Protein AF-A0A3A8RYK0-F1 (afdb_monomer_lite)

pLDDT: mean 77.98, std 14.04, range [33.09, 93.62]

Foldseek 3Di:
DPQAQDLVVLLVVLVVDPQPQVDPVSVVVSQVSCCRRQVKHWDQDLVSQQKDWDDDPDPFWIWIFHFDPQLSVPADHFDADPQGTWTWIWGDDPQATFTWIWGARNVSRHIDIDGRGDRTTDGPDDDD

Secondary structure (DSSP, 8-state):
-PPP-SHHHHHHHHHH----TTSHHHHHHHHHHHHHHH-PEE--SSGGGS-EEEE-SSSSEEEEEPPPHHHHHH---SEEETTEEEEEEEEEETTEEEEEEEEEETTTTEEEEEEEEEEE-EEEE---

Radius of gyration: 15.0 Å; chains: 1; bounding box: 39×29×40 Å

Sequence (128 aa):
MKHPRSIQELNEALRASRAELDSEAGFEELMNLVELTTETKVIRTQEALGFLTLDQPGPEVIRSGTVGERGLAAWEAPRRDARGLVFYANLERPDGADFVRMLVAPATRTISVEVIDDGWFEIAAYLG

Structure (mmCIF, N/CA/C/O backbone):
data_AF-A0A3A8RYK0-F1
#
_entry.id   AF-A0A3A8RYK0-F1
#
loop_
_atom_site.group_PDB
_atom_site.id
_atom_site.type_symbol
_atom_site.label_atom_id
_atom_site.label_alt_id
_atom_site.label_comp_id
_atom_site.label_asym_id
_atom_site.label_entity_id
_atom_site.label_seq_id
_atom_site.pdbx_PDB_ins_code
_atom_site.Cartn_x
_atom_site.Cartn_y
_atom_site.Cartn_z
_atom_site.occupancy
_atom_site.B_iso_or_equiv
_atom_site.auth_seq_id
_atom_site.auth_comp_id
_atom_site.auth_asym_id
_atom_site.auth_atom_id
_atom_site.pdbx_PDB_model_num
ATOM 1 N N . MET A 1 1 ? -6.052 6.334 20.434 1.00 36.12 1 MET A N 1
ATOM 2 C CA . MET A 1 1 ? -6.969 6.016 19.316 1.00 36.12 1 MET A CA 1
ATOM 3 C C . MET A 1 1 ? -6.648 4.598 18.876 1.00 36.12 1 MET A C 1
ATOM 5 O O . MET A 1 1 ? -5.469 4.305 18.747 1.00 36.12 1 MET A O 1
ATOM 9 N N . LYS A 1 2 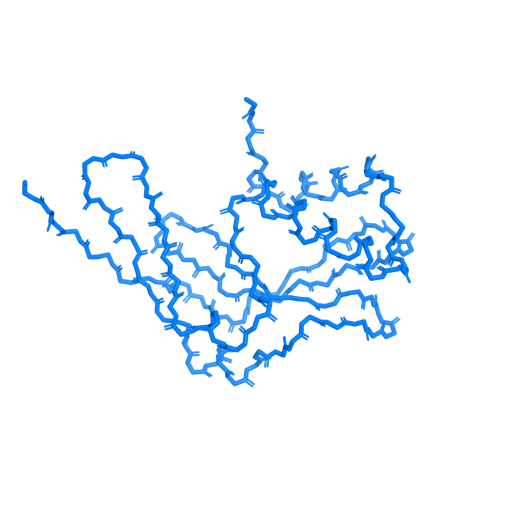? -7.628 3.693 18.759 1.00 33.09 2 LYS A N 1
ATOM 10 C CA . LYS A 1 2 ? -7.365 2.345 18.224 1.00 33.09 2 LYS A CA 1
ATOM 11 C C . LYS A 1 2 ? -7.056 2.502 16.738 1.00 33.09 2 LYS A C 1
ATOM 13 O O . LYS A 1 2 ? -7.875 3.082 16.035 1.00 33.09 2 LYS A O 1
ATOM 18 N N . HIS A 1 3 ? -5.864 2.088 16.329 1.00 38.91 3 HIS A N 1
ATOM 19 C CA . HIS A 1 3 ? -5.452 2.142 14.936 1.00 38.91 3 HIS A CA 1
ATOM 20 C C . HIS A 1 3 ? -6.122 0.959 14.217 1.00 38.91 3 HIS A C 1
ATOM 22 O O . HIS A 1 3 ? -6.133 -0.152 14.765 1.00 38.91 3 HIS A O 1
ATOM 28 N N . PRO A 1 4 ? -6.812 1.205 13.104 1.00 44.78 4 PRO A N 1
ATOM 29 C CA . PRO A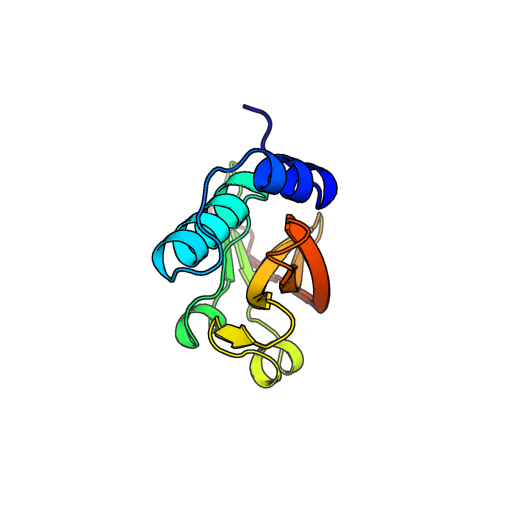 1 4 ? -7.577 0.182 12.401 1.00 44.78 4 PRO A CA 1
ATOM 30 C C . PRO A 1 4 ? -6.718 -0.950 11.808 1.00 44.78 4 PRO A C 1
ATOM 32 O O . PRO A 1 4 ? -5.898 -0.765 10.920 1.00 44.78 4 PRO A O 1
ATOM 35 N N . ARG A 1 5 ? -6.949 -2.177 12.283 1.00 62.09 5 ARG A N 1
ATOM 36 C CA . ARG A 1 5 ? -6.166 -3.383 11.948 1.00 62.09 5 ARG A CA 1
ATOM 37 C C . ARG A 1 5 ? -6.738 -4.184 10.778 1.00 62.09 5 ARG A C 1
ATOM 39 O O . ARG A 1 5 ? -6.309 -5.312 10.544 1.00 62.09 5 ARG A O 1
ATOM 46 N N . SER A 1 6 ? -7.757 -3.673 10.085 1.00 72.19 6 SER A N 1
ATOM 47 C CA . SER A 1 6 ? -8.475 -4.423 9.051 1.00 72.19 6 SER A CA 1
ATOM 48 C C . SER A 1 6 ? -8.830 -3.590 7.815 1.00 72.19 6 SER A C 1
ATOM 50 O O . SER A 1 6 ? -9.112 -2.395 7.886 1.00 72.19 6 SER A O 1
ATOM 52 N N . ILE A 1 7 ? -8.908 -4.258 6.658 1.00 75.94 7 ILE A N 1
ATOM 53 C CA . ILE A 1 7 ? -9.361 -3.662 5.387 1.00 75.94 7 ILE A CA 1
ATOM 54 C C . ILE A 1 7 ? -10.776 -3.081 5.490 1.00 75.94 7 ILE A C 1
ATOM 56 O O . ILE A 1 7 ? -11.113 -2.123 4.793 1.00 75.94 7 ILE A O 1
ATOM 60 N N . GLN A 1 8 ? -11.616 -3.633 6.368 1.00 77.81 8 GLN A N 1
ATOM 61 C CA . GLN A 1 8 ? -12.948 -3.095 6.609 1.00 77.81 8 GLN A CA 1
ATOM 62 C C . GLN A 1 8 ? -12.886 -1.691 7.218 1.00 77.81 8 GLN A C 1
ATOM 64 O O . GLN A 1 8 ? -13.552 -0.788 6.715 1.00 77.81 8 GLN A O 1
ATOM 69 N N . GLU A 1 9 ? -12.064 -1.488 8.242 1.00 77.06 9 GLU A N 1
ATOM 70 C CA . GLU A 1 9 ? -11.922 -0.179 8.874 1.00 77.06 9 GLU A CA 1
ATOM 71 C C . GLU A 1 9 ? -11.268 0.841 7.928 1.00 77.06 9 GLU A C 1
ATOM 73 O O . GLU A 1 9 ? -11.671 2.001 7.901 1.00 77.06 9 GLU A O 1
ATOM 78 N N . LEU A 1 10 ? -10.324 0.413 7.082 1.00 80.25 10 LEU A N 1
ATOM 79 C CA . LEU A 1 10 ? -9.750 1.267 6.037 1.00 80.25 10 LEU A CA 1
ATOM 80 C C . LEU A 1 10 ? -10.798 1.685 4.991 1.00 80.25 10 LEU A C 1
ATOM 82 O O . LEU A 1 10 ? -10.848 2.847 4.588 1.00 80.25 10 LEU A O 1
ATOM 86 N N . ASN A 1 11 ? -11.690 0.775 4.593 1.00 84.56 11 ASN A N 1
ATOM 87 C CA . ASN A 1 11 ? -12.828 1.112 3.735 1.00 84.56 11 ASN A CA 1
ATOM 88 C C . ASN A 1 11 ? -13.791 2.101 4.413 1.00 84.56 11 ASN A C 1
ATOM 90 O O . ASN A 1 11 ? -14.320 2.997 3.757 1.00 84.56 11 ASN A O 1
ATOM 94 N N . GLU A 1 12 ? -14.040 1.958 5.715 1.00 84.69 12 GLU A N 1
ATOM 95 C CA . GLU A 1 12 ? -14.866 2.897 6.484 1.00 84.69 12 GLU A CA 1
ATOM 96 C C . GLU A 1 12 ? -14.211 4.283 6.576 1.00 84.69 12 GLU A C 1
ATOM 98 O O . GLU A 1 12 ? -14.869 5.288 6.293 1.00 84.69 12 GLU A O 1
ATOM 103 N N . ALA A 1 13 ? -12.907 4.344 6.862 1.00 83.88 13 ALA A N 1
ATOM 104 C CA . ALA A 1 13 ? -12.131 5.581 6.879 1.00 83.88 13 ALA A CA 1
ATOM 105 C C . ALA A 1 13 ? -12.143 6.279 5.509 1.00 83.88 13 ALA A C 1
ATOM 107 O O . ALA A 1 13 ? -12.354 7.489 5.419 1.00 83.88 13 ALA A O 1
ATOM 108 N N . LEU A 1 14 ? -12.011 5.513 4.424 1.00 83.88 14 LEU A N 1
ATOM 109 C CA . LEU A 1 14 ? -12.054 6.038 3.062 1.00 83.88 14 LEU A CA 1
ATOM 110 C C . LEU A 1 14 ? -13.430 6.602 2.679 1.00 83.88 14 LEU A C 1
ATOM 112 O O . LEU A 1 14 ? -13.524 7.631 2.003 1.00 83.88 14 LEU A O 1
ATOM 116 N N . ARG A 1 15 ? -14.514 5.952 3.115 1.00 85.19 15 ARG A N 1
ATOM 117 C CA . ARG A 1 15 ? -15.880 6.462 2.919 1.00 85.19 15 ARG A CA 1
ATOM 118 C C . ARG A 1 15 ? -16.137 7.743 3.710 1.00 85.19 15 ARG A C 1
ATOM 120 O O . ARG A 1 15 ? -16.883 8.591 3.232 1.00 85.19 15 ARG A O 1
ATOM 127 N N . ALA A 1 16 ? -15.525 7.885 4.885 1.00 85.25 16 ALA A N 1
ATOM 128 C CA . ALA A 1 16 ? -15.625 9.089 5.708 1.00 85.25 16 ALA A CA 1
ATOM 129 C C . ALA A 1 16 ? -14.714 10.237 5.227 1.00 85.25 16 ALA A C 1
ATOM 131 O O . ALA A 1 16 ? -15.000 11.404 5.506 1.00 85.25 16 ALA A O 1
ATOM 132 N N . SER A 1 17 ? -13.630 9.922 4.511 1.00 82.38 17 SER A N 1
ATOM 133 C CA . SER A 1 17 ? -12.684 10.909 3.984 1.00 82.38 17 SER A CA 1
ATOM 134 C C . SER A 1 17 ? -13.341 11.863 2.980 1.00 82.38 17 SER A C 1
ATOM 136 O O . SER A 1 17 ? -14.204 11.476 2.193 1.00 82.38 17 SER A O 1
ATOM 138 N N . ARG A 1 18 ? -12.897 13.123 2.957 1.00 83.00 18 ARG A N 1
ATOM 139 C CA . ARG A 1 18 ? -13.305 14.119 1.950 1.00 83.00 18 ARG A CA 1
ATOM 140 C C . ARG A 1 18 ? -12.300 14.267 0.806 1.00 83.00 18 ARG A C 1
ATOM 142 O O . ARG A 1 18 ? -12.506 15.132 -0.037 1.00 83.00 18 ARG A O 1
ATOM 149 N N . ALA A 1 19 ? -11.270 13.420 0.761 1.00 81.81 19 ALA A N 1
ATOM 150 C CA . ALA A 1 19 ? -10.244 13.456 -0.273 1.00 81.81 19 ALA A CA 1
ATOM 151 C C . ALA A 1 19 ? -10.854 13.378 -1.682 1.00 81.81 19 ALA A C 1
ATOM 153 O O . ALA A 1 19 ? -11.771 12.585 -1.951 1.00 81.81 19 ALA A O 1
ATOM 154 N N . GLU A 1 20 ? -10.314 14.204 -2.574 1.00 84.75 20 GLU A N 1
ATOM 155 C CA . GLU A 1 20 ? -10.628 14.246 -4.000 1.00 84.75 20 GLU A CA 1
ATOM 156 C C . GLU A 1 20 ? -9.770 13.198 -4.728 1.00 84.75 20 GLU A C 1
ATOM 158 O O . GLU A 1 20 ? -8.667 13.476 -5.199 1.00 84.75 20 GLU A O 1
ATOM 163 N N . LEU A 1 21 ? -10.257 11.950 -4.747 1.00 82.12 21 LEU A N 1
ATOM 164 C CA . LEU A 1 21 ? -9.549 10.756 -5.248 1.00 82.12 21 LEU A CA 1
ATOM 165 C C . LEU A 1 21 ? -9.379 10.708 -6.781 1.00 82.12 21 LEU A C 1
ATOM 167 O O . LEU A 1 21 ? -9.128 9.651 -7.355 1.00 82.12 21 LEU A O 1
ATOM 171 N N . ASP A 1 22 ? -9.583 11.809 -7.483 1.00 80.31 22 ASP A N 1
ATOM 172 C CA . ASP A 1 22 ? -9.256 11.996 -8.895 1.00 80.31 22 ASP A CA 1
ATOM 173 C C . ASP A 1 22 ? -8.134 13.023 -9.108 1.00 80.31 22 ASP A C 1
ATOM 175 O O . ASP A 1 22 ? -7.746 13.258 -10.256 1.00 80.31 22 ASP A O 1
ATOM 179 N N . SER A 1 23 ? -7.566 13.542 -8.015 1.00 83.69 23 SER A N 1
ATOM 180 C CA . SER A 1 23 ? -6.414 14.442 -7.979 1.00 83.69 23 SER A CA 1
ATOM 181 C C . SER A 1 23 ? -5.170 13.765 -7.389 1.00 83.69 23 SER A C 1
ATOM 183 O O . SER A 1 23 ? -5.260 12.827 -6.597 1.00 83.69 23 SER A O 1
ATOM 185 N N . GLU A 1 24 ? -3.988 14.278 -7.733 1.00 84.56 24 GLU A N 1
ATOM 186 C CA . GLU A 1 24 ? -2.716 13.812 -7.164 1.00 84.56 24 GLU A CA 1
ATOM 187 C C . GLU A 1 24 ? -2.628 14.076 -5.652 1.00 84.56 24 GLU A C 1
ATOM 189 O O . GLU A 1 24 ? -2.225 13.202 -4.888 1.00 84.56 24 GLU A O 1
ATOM 194 N N . ALA A 1 25 ? -3.113 15.235 -5.196 1.00 87.12 25 ALA A N 1
ATOM 195 C CA . ALA A 1 25 ? -3.169 15.570 -3.774 1.00 87.12 25 ALA A CA 1
ATOM 196 C C . ALA A 1 25 ? -4.063 14.601 -2.982 1.00 87.12 25 ALA A C 1
ATOM 198 O O . ALA A 1 25 ? -3.685 14.155 -1.900 1.00 87.12 25 ALA A O 1
ATOM 199 N N . GLY A 1 26 ? -5.221 14.228 -3.535 1.00 86.69 26 GLY A N 1
ATOM 200 C CA . GLY A 1 26 ? -6.109 13.250 -2.907 1.00 86.69 26 GLY A CA 1
ATOM 201 C C . GLY A 1 26 ? -5.529 11.835 -2.882 1.00 86.69 26 GLY A C 1
ATOM 202 O O . GLY A 1 26 ? -5.854 11.062 -1.982 1.00 86.69 26 GLY A O 1
ATOM 203 N N . PHE A 1 27 ? -4.644 11.489 -3.821 1.00 87.19 27 PHE A N 1
ATOM 204 C CA . PHE A 1 27 ? -3.917 10.218 -3.792 1.00 87.19 27 PHE A CA 1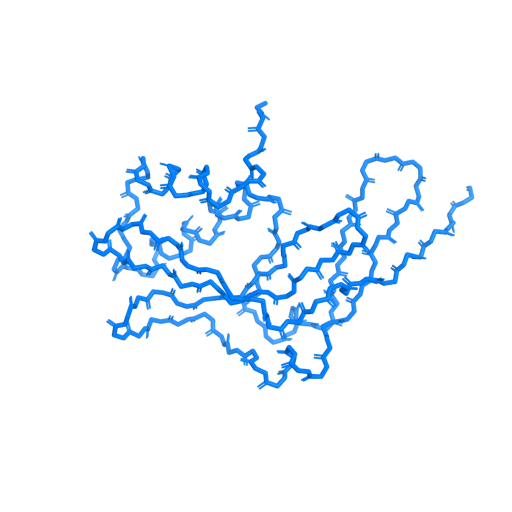
ATOM 205 C C . PHE A 1 27 ? -2.843 10.176 -2.713 1.00 87.19 27 PHE A C 1
ATOM 207 O O . PHE A 1 27 ? -2.749 9.174 -2.007 1.00 87.19 27 PHE A O 1
ATOM 214 N N . GLU A 1 28 ? -2.084 11.253 -2.531 1.00 89.75 28 GLU A N 1
ATOM 215 C CA . GLU A 1 28 ? -1.154 11.345 -1.403 1.00 89.75 28 GLU A CA 1
ATOM 216 C C . GLU A 1 28 ? -1.897 11.323 -0.064 1.00 89.75 28 GLU A C 1
ATOM 218 O O . GLU A 1 28 ? -1.506 10.596 0.848 1.00 89.75 28 GLU A O 1
ATOM 223 N N . GLU A 1 29 ? -3.023 12.034 0.052 1.00 89.62 29 GLU A N 1
ATOM 224 C CA . GLU A 1 29 ? -3.869 11.987 1.251 1.00 89.62 29 GLU A CA 1
ATOM 225 C C . GLU A 1 29 ? -4.377 10.566 1.535 1.00 89.62 29 GLU A C 1
ATOM 227 O O . GLU A 1 29 ? -4.362 10.117 2.681 1.00 89.62 29 GLU A O 1
ATOM 232 N N . LEU A 1 30 ? -4.773 9.827 0.497 1.00 88.81 30 LEU A N 1
ATOM 233 C CA . LEU A 1 30 ? -5.192 8.433 0.607 1.00 88.81 30 LEU A CA 1
ATOM 234 C C . LEU A 1 30 ? -4.054 7.512 1.056 1.00 88.81 30 LEU A C 1
ATOM 236 O O . LEU A 1 30 ? -4.258 6.690 1.947 1.00 88.81 30 LEU A O 1
ATOM 240 N N . MET A 1 31 ? -2.874 7.620 0.445 1.00 90.31 31 MET A N 1
ATOM 241 C CA . MET A 1 31 ? -1.722 6.805 0.835 1.00 90.31 31 MET A CA 1
ATOM 242 C C . MET A 1 31 ? -1.331 7.091 2.288 1.00 90.31 31 MET A C 1
ATOM 244 O O . MET A 1 31 ? -1.135 6.154 3.055 1.00 90.31 31 MET A O 1
ATOM 248 N N . ASN A 1 32 ? -1.343 8.357 2.709 1.00 90.06 32 ASN A N 1
ATOM 249 C CA . ASN A 1 32 ? -1.122 8.735 4.107 1.00 90.06 32 ASN A CA 1
ATOM 250 C C . ASN A 1 32 ? -2.214 8.183 5.034 1.00 90.06 32 ASN A C 1
ATOM 252 O O . ASN A 1 32 ? -1.917 7.717 6.132 1.00 90.06 32 ASN A O 1
ATOM 256 N N . LEU A 1 33 ? -3.481 8.204 4.601 1.00 87.81 33 LEU A N 1
ATOM 257 C CA . LEU A 1 33 ? -4.579 7.607 5.356 1.00 87.81 33 LEU A CA 1
ATOM 258 C C . LEU A 1 33 ? -4.339 6.114 5.568 1.00 87.81 33 LEU A C 1
ATOM 260 O O . LEU A 1 33 ? -4.559 5.639 6.675 1.00 87.81 33 LEU A O 1
ATOM 264 N N . VAL A 1 34 ? -3.875 5.391 4.547 1.00 85.06 34 VAL A N 1
ATOM 265 C CA . VAL A 1 34 ? -3.525 3.968 4.655 1.00 85.06 34 VAL A CA 1
ATOM 266 C C . VAL A 1 34 ? -2.413 3.783 5.680 1.00 85.06 34 VAL A C 1
ATOM 268 O O . VAL A 1 34 ? -2.607 3.030 6.626 1.00 85.06 34 VAL A O 1
ATOM 271 N N . GLU A 1 35 ? -1.309 4.528 5.574 1.00 86.25 35 GLU A N 1
ATOM 272 C CA . GLU A 1 35 ? -0.196 4.423 6.528 1.00 86.25 35 GLU A CA 1
ATOM 273 C C . GLU A 1 35 ? -0.639 4.657 7.979 1.00 86.25 35 GLU A C 1
ATOM 275 O O . GLU A 1 35 ? -0.298 3.878 8.865 1.00 86.25 35 GLU A O 1
ATOM 280 N N . LEU A 1 36 ? -1.462 5.680 8.221 1.00 83.12 36 LEU A N 1
ATOM 281 C CA . LEU A 1 36 ? -1.983 6.006 9.554 1.00 83.12 36 LEU A CA 1
ATOM 282 C C . LEU A 1 36 ? -3.007 4.990 10.069 1.00 83.12 36 LEU A C 1
ATOM 284 O O . LEU A 1 36 ? -3.103 4.748 11.270 1.00 83.12 36 LEU A O 1
ATOM 288 N N . THR A 1 37 ? -3.820 4.451 9.165 1.00 78.56 37 THR A N 1
ATOM 289 C CA . THR A 1 37 ? -4.915 3.535 9.486 1.00 78.56 37 THR A CA 1
ATOM 290 C C . THR A 1 37 ? -4.334 2.182 9.861 1.00 78.56 37 THR A C 1
ATOM 292 O O . THR A 1 37 ? -4.602 1.684 10.948 1.00 78.56 37 THR A O 1
ATOM 295 N N . THR A 1 38 ? -3.502 1.617 8.992 1.00 73.25 38 THR A N 1
ATOM 296 C CA . THR A 1 38 ? -3.037 0.235 9.113 1.00 73.25 38 THR A CA 1
ATOM 297 C C . THR A 1 38 ? -1.643 0.104 9.720 1.00 73.25 38 THR A C 1
ATOM 299 O O . THR A 1 38 ? -1.147 -1.014 9.808 1.00 73.25 38 THR A O 1
ATOM 302 N N . GLU A 1 39 ? -1.005 1.214 10.116 1.00 75.31 39 GLU A N 1
ATOM 303 C CA . GLU A 1 39 ? 0.400 1.260 10.575 1.00 75.31 39 GLU A CA 1
ATOM 304 C C . GLU A 1 39 ? 1.381 0.668 9.543 1.00 75.31 39 GLU A C 1
ATOM 306 O O . GLU A 1 39 ? 2.497 0.253 9.845 1.00 75.31 39 GLU A O 1
ATOM 311 N N . THR A 1 40 ? 0.961 0.637 8.278 1.00 78.19 40 THR A N 1
ATOM 312 C CA . THR A 1 40 ? 1.732 0.074 7.170 1.00 78.19 40 THR A CA 1
ATOM 313 C C . THR A 1 40 ? 2.579 1.143 6.514 1.00 78.19 40 THR A C 1
ATOM 315 O O . THR A 1 40 ? 2.197 2.307 6.494 1.00 78.19 40 THR A O 1
ATOM 318 N N . LYS A 1 41 ? 3.664 0.751 5.851 1.00 83.62 41 LYS A N 1
ATOM 319 C CA . LYS A 1 41 ? 4.444 1.669 5.013 1.00 83.62 41 LYS A CA 1
ATOM 320 C C . LYS A 1 41 ? 4.049 1.527 3.545 1.00 83.62 41 LYS A C 1
ATOM 322 O O . LYS A 1 41 ? 4.082 0.414 3.016 1.00 83.62 41 LYS A O 1
ATOM 327 N N . VAL A 1 42 ? 3.699 2.635 2.891 1.00 89.19 42 VAL A N 1
ATOM 328 C CA . VAL A 1 42 ? 3.422 2.681 1.448 1.00 89.19 42 VAL A CA 1
ATOM 329 C C . VAL A 1 42 ? 4.730 2.866 0.679 1.00 89.19 42 VAL A C 1
ATOM 331 O O . VAL A 1 42 ? 5.556 3.728 0.992 1.00 89.19 42 VAL A O 1
ATOM 334 N N . ILE A 1 43 ? 4.918 2.061 -0.366 1.00 88.50 43 ILE A N 1
ATOM 335 C CA . ILE A 1 43 ? 6.146 2.014 -1.161 1.00 88.50 43 ILE A CA 1
ATOM 336 C C . ILE A 1 43 ? 6.009 2.924 -2.381 1.00 88.50 43 ILE A C 1
ATOM 338 O O . ILE A 1 43 ? 5.528 2.520 -3.441 1.00 88.50 43 ILE A O 1
ATOM 342 N N . ARG A 1 44 ? 6.434 4.180 -2.205 1.00 88.94 44 ARG A N 1
ATOM 343 C CA . ARG A 1 44 ? 6.334 5.239 -3.226 1.00 88.94 44 ARG A CA 1
ATOM 344 C C . ARG A 1 44 ? 7.452 5.192 -4.272 1.00 88.94 44 ARG A C 1
ATOM 346 O O . ARG A 1 44 ? 7.250 5.646 -5.392 1.00 88.94 44 ARG A O 1
ATOM 353 N N . THR A 1 45 ? 8.618 4.644 -3.929 1.00 87.31 45 THR A N 1
ATOM 354 C CA . THR A 1 45 ? 9.807 4.627 -4.797 1.00 87.31 45 THR A CA 1
ATOM 355 C C . THR A 1 45 ? 10.442 3.243 -4.860 1.00 87.31 45 THR A C 1
ATOM 357 O O . THR A 1 45 ? 10.273 2.430 -3.953 1.00 87.31 45 THR A O 1
ATOM 360 N N . GLN A 1 46 ? 11.224 2.994 -5.915 1.00 82.62 46 GLN A N 1
ATOM 361 C CA . GLN A 1 46 ? 11.966 1.743 -6.066 1.00 82.62 46 GLN A CA 1
ATOM 362 C C . GLN A 1 46 ? 13.016 1.579 -4.957 1.00 82.62 46 GLN A C 1
ATOM 364 O O . GLN A 1 46 ? 13.237 0.480 -4.466 1.00 82.62 46 GLN A O 1
ATOM 369 N N . GLU A 1 47 ? 13.630 2.677 -4.512 1.00 81.06 47 GLU A N 1
ATOM 370 C CA . GLU A 1 47 ? 14.583 2.680 -3.395 1.00 81.06 47 GLU A CA 1
ATOM 371 C C . GLU A 1 47 ? 13.934 2.200 -2.089 1.00 81.06 47 GLU A C 1
ATOM 373 O O . GLU A 1 47 ? 14.565 1.493 -1.305 1.00 81.06 47 GLU A O 1
ATOM 378 N N . ALA A 1 48 ? 12.649 2.510 -1.884 1.00 79.12 48 ALA A N 1
ATOM 379 C CA . ALA A 1 48 ? 11.893 2.064 -0.719 1.00 79.12 48 ALA A CA 1
ATOM 380 C C . ALA A 1 48 ? 11.589 0.552 -0.720 1.00 79.12 48 ALA A C 1
ATOM 382 O O . ALA A 1 48 ? 11.134 0.039 0.299 1.00 79.12 48 ALA A O 1
ATOM 383 N N . LEU A 1 49 ? 11.857 -0.166 -1.819 1.00 74.94 49 LEU A N 1
ATOM 384 C CA . LEU A 1 49 ? 11.776 -1.631 -1.864 1.00 74.94 49 LEU A CA 1
ATOM 385 C C . LEU A 1 49 ? 12.962 -2.315 -1.186 1.00 74.94 49 LEU A C 1
ATOM 387 O O . LEU A 1 49 ? 12.835 -3.454 -0.743 1.00 74.94 49 LEU A O 1
ATOM 391 N N . GLY A 1 50 ? 14.122 -1.648 -1.162 1.00 64.50 50 GLY A N 1
ATOM 392 C CA . GLY A 1 50 ? 15.387 -2.279 -0.793 1.00 64.50 50 GLY A CA 1
ATOM 393 C C . GLY A 1 50 ? 15.432 -2.737 0.660 1.00 64.50 50 GLY A C 1
ATOM 394 O O . GLY A 1 50 ? 16.096 -3.725 0.953 1.00 64.50 50 GLY A O 1
ATOM 395 N N . PHE A 1 51 ? 14.712 -2.049 1.550 1.00 64.81 51 PHE A N 1
ATOM 396 C CA . PHE A 1 51 ? 14.638 -2.393 2.966 1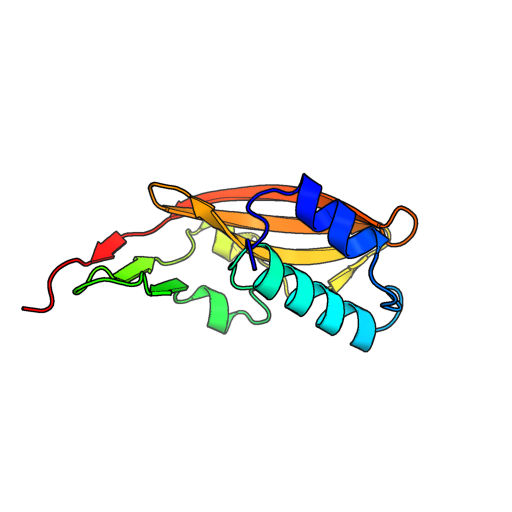.00 64.81 51 PHE A CA 1
ATOM 397 C C . PHE A 1 51 ? 13.305 -1.973 3.569 1.00 64.81 51 PHE A C 1
ATOM 399 O O . PHE A 1 51 ? 12.885 -0.816 3.474 1.00 64.81 51 PHE A O 1
ATOM 406 N N . LEU A 1 52 ? 12.678 -2.920 4.255 1.00 66.44 52 LEU A N 1
ATOM 407 C CA . LEU A 1 52 ? 11.502 -2.702 5.071 1.00 66.44 52 LEU A CA 1
ATOM 408 C C . LEU A 1 52 ? 11.901 -2.907 6.530 1.00 66.44 52 LEU A C 1
ATOM 410 O O . LEU A 1 52 ? 12.366 -3.983 6.902 1.00 66.44 52 LEU A O 1
ATOM 414 N N . THR A 1 53 ? 11.719 -1.870 7.344 1.00 61.38 53 THR A N 1
ATOM 415 C CA . THR A 1 53 ? 12.018 -1.896 8.779 1.00 61.38 53 THR A CA 1
ATOM 416 C C . THR A 1 53 ? 10.747 -1.560 9.542 1.00 61.38 53 THR A C 1
ATOM 418 O O . THR A 1 53 ? 10.131 -0.526 9.272 1.00 61.38 53 THR A O 1
ATOM 421 N N . LEU A 1 54 ? 10.359 -2.429 10.475 1.00 62.06 54 LEU A N 1
ATOM 422 C CA . LEU A 1 54 ? 9.323 -2.158 11.467 1.00 62.06 54 LEU A CA 1
ATOM 423 C C . LEU A 1 54 ? 9.972 -2.115 12.854 1.00 62.06 54 LEU A C 1
ATOM 425 O O . LEU A 1 54 ? 10.536 -3.115 13.309 1.00 62.06 54 LEU A O 1
ATOM 429 N N . ASP A 1 55 ? 9.857 -0.965 13.517 1.00 60.81 55 ASP A N 1
ATOM 430 C CA . ASP A 1 55 ? 10.266 -0.785 14.909 1.00 60.81 55 ASP A CA 1
ATOM 431 C C . ASP A 1 55 ? 9.086 -1.138 15.824 1.00 60.81 55 ASP A C 1
ATOM 433 O O . ASP A 1 55 ? 8.055 -0.465 15.811 1.00 60.81 55 ASP A O 1
ATOM 437 N N . GLN A 1 56 ? 9.216 -2.199 16.623 1.00 52.22 56 GLN A N 1
ATOM 438 C CA . GLN A 1 56 ? 8.207 -2.558 17.624 1.00 52.22 56 GLN A CA 1
ATOM 439 C C . GLN A 1 56 ? 8.502 -1.856 18.959 1.00 52.22 56 GLN A C 1
ATOM 441 O O . GLN A 1 56 ? 9.658 -1.818 19.387 1.00 52.22 56 GLN A O 1
ATOM 446 N N . PRO A 1 57 ? 7.489 -1.332 19.676 1.00 47.78 57 PRO A N 1
ATOM 447 C CA . PRO A 1 57 ? 7.698 -0.760 21.001 1.00 47.78 57 PRO A CA 1
ATOM 448 C C . PRO A 1 57 ? 8.066 -1.857 22.017 1.00 47.78 57 PRO A C 1
ATOM 450 O O . PRO A 1 57 ? 7.228 -2.651 22.439 1.00 47.78 57 PRO A O 1
ATOM 453 N N . GLY A 1 58 ? 9.333 -1.884 22.428 1.00 56.50 58 GLY A N 1
ATOM 454 C CA . GLY A 1 58 ? 9.898 -2.825 23.399 1.00 56.50 58 GLY A CA 1
ATOM 455 C C . GLY A 1 58 ? 11.429 -2.831 23.328 1.00 56.50 58 GLY A C 1
ATOM 456 O O . GLY A 1 58 ? 11.993 -2.162 22.461 1.00 56.50 58 GLY A O 1
ATOM 457 N N . PRO A 1 59 ? 12.129 -3.542 24.227 1.00 51.00 59 PRO A N 1
ATOM 458 C CA . PRO A 1 59 ? 13.575 -3.654 24.129 1.00 51.00 59 PRO A CA 1
ATOM 459 C C . PRO A 1 59 ? 13.915 -4.554 22.925 1.00 51.00 59 PRO A C 1
ATOM 461 O O . PRO A 1 59 ? 13.761 -5.769 22.984 1.00 51.00 59 PRO A O 1
ATOM 464 N N . GLU A 1 60 ? 14.338 -3.929 21.821 1.00 59.66 60 GLU A N 1
ATOM 465 C CA . GLU A 1 60 ? 15.271 -4.495 20.825 1.00 59.66 60 GLU A CA 1
ATOM 466 C C . GLU A 1 60 ? 14.770 -5.565 19.839 1.00 59.66 60 GLU A C 1
ATOM 468 O O . GLU A 1 60 ? 15.553 -6.404 19.387 1.00 59.66 60 GLU A O 1
ATOM 473 N N . VAL A 1 61 ? 13.501 -5.537 19.427 1.00 56.62 61 VAL A N 1
ATOM 474 C CA . VAL A 1 61 ? 13.068 -6.362 18.283 1.00 56.62 61 VAL A CA 1
ATOM 475 C C . VAL A 1 61 ? 12.874 -5.484 17.057 1.00 56.62 61 VAL A C 1
ATOM 477 O O . VAL A 1 61 ? 11.826 -4.861 16.887 1.00 56.62 61 VAL A O 1
ATOM 480 N N . ILE A 1 62 ? 13.887 -5.470 16.189 1.00 63.41 62 ILE A N 1
ATOM 481 C CA . ILE A 1 62 ? 13.784 -4.902 14.846 1.00 63.41 62 ILE A CA 1
ATOM 482 C C . ILE A 1 62 ? 13.380 -6.035 13.903 1.00 63.41 62 ILE A C 1
ATOM 484 O O . ILE A 1 62 ? 14.080 -7.042 13.773 1.00 63.41 62 ILE A O 1
ATOM 488 N N . ARG A 1 63 ? 12.233 -5.874 13.240 1.00 67.12 63 ARG A N 1
ATOM 489 C CA . ARG A 1 63 ? 11.869 -6.722 12.102 1.00 67.12 63 ARG A CA 1
ATOM 490 C C . ARG A 1 63 ? 12.391 -6.032 10.853 1.00 67.12 63 ARG A C 1
ATOM 492 O O . ARG A 1 63 ? 11.925 -4.946 10.508 1.00 67.12 63 ARG A O 1
ATOM 499 N N . SER A 1 64 ? 13.381 -6.639 10.212 1.00 67.62 64 SER A N 1
ATOM 500 C CA . SER A 1 64 ? 13.979 -6.117 8.986 1.00 67.62 64 SER A CA 1
ATOM 501 C C . SER A 1 64 ? 13.863 -7.150 7.889 1.00 67.62 64 SER A C 1
ATOM 503 O O . SER A 1 64 ? 14.134 -8.324 8.106 1.00 67.62 64 SER A O 1
ATOM 505 N N . GLY A 1 65 ? 13.463 -6.735 6.700 1.00 68.94 65 GLY A N 1
ATOM 506 C CA . GLY A 1 65 ? 13.271 -7.659 5.596 1.00 68.94 65 GLY A CA 1
ATOM 507 C C . GLY A 1 65 ? 13.430 -6.957 4.272 1.00 68.94 65 GLY A C 1
ATOM 508 O O . GLY A 1 65 ? 13.195 -5.753 4.148 1.00 68.94 65 GLY A O 1
ATOM 509 N N . THR A 1 66 ? 13.829 -7.738 3.286 1.00 73.75 66 THR A N 1
ATOM 510 C CA . THR A 1 66 ? 13.862 -7.312 1.894 1.00 73.75 66 THR A CA 1
ATOM 511 C C . THR A 1 66 ? 12.621 -7.865 1.219 1.00 73.75 66 THR A C 1
ATOM 513 O O . THR A 1 66 ? 12.230 -8.999 1.487 1.00 73.75 66 THR A O 1
ATOM 516 N N . VAL A 1 67 ? 11.997 -7.078 0.346 1.00 78.75 67 VAL A N 1
ATOM 517 C CA . VAL A 1 67 ? 10.951 -7.601 -0.538 1.00 78.75 67 VAL A CA 1
ATOM 518 C C . VAL A 1 67 ? 11.556 -8.708 -1.407 1.00 78.75 67 VAL A C 1
ATOM 520 O O . VAL A 1 67 ? 12.647 -8.539 -1.955 1.00 78.75 67 VAL A O 1
ATOM 523 N N . GLY A 1 68 ? 10.862 -9.837 -1.538 1.00 79.62 68 GLY A N 1
ATOM 524 C CA . GLY A 1 68 ? 11.316 -10.950 -2.363 1.00 79.62 68 GLY A CA 1
ATOM 525 C C . GLY A 1 68 ? 11.409 -10.630 -3.848 1.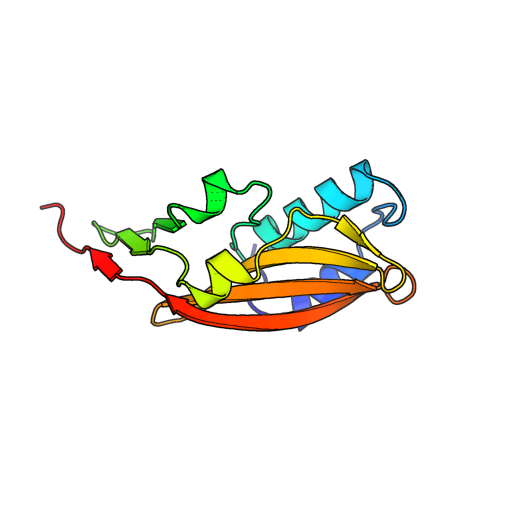00 79.62 68 GLY A C 1
ATOM 526 O O . GLY A 1 68 ? 10.888 -9.627 -4.335 1.00 79.62 68 GLY A O 1
ATOM 527 N N . GLU A 1 69 ? 12.041 -11.526 -4.611 1.00 84.38 69 GLU A N 1
ATOM 528 C CA . GLU A 1 69 ? 12.194 -11.372 -6.066 1.00 84.38 69 GLU A CA 1
ATOM 529 C C . GLU A 1 69 ? 10.850 -11.167 -6.779 1.00 84.38 69 GLU A C 1
ATOM 531 O O . GLU A 1 69 ? 10.762 -10.378 -7.720 1.00 84.38 69 GLU A O 1
ATOM 536 N N . ARG A 1 70 ? 9.786 -11.835 -6.309 1.00 85.06 70 ARG A N 1
ATOM 537 C CA . ARG A 1 70 ? 8.437 -11.694 -6.865 1.00 85.06 70 ARG A CA 1
ATOM 538 C C . ARG A 1 70 ? 7.880 -10.298 -6.602 1.00 85.06 70 ARG A C 1
ATOM 540 O O . ARG A 1 70 ? 7.364 -9.682 -7.534 1.00 85.06 70 ARG A O 1
ATOM 547 N N . GLY A 1 71 ? 7.998 -9.787 -5.378 1.00 85.81 71 GLY A N 1
ATOM 548 C CA . GLY A 1 71 ? 7.601 -8.417 -5.062 1.00 85.81 71 GLY A CA 1
ATOM 549 C C . GLY A 1 71 ? 8.419 -7.368 -5.821 1.00 85.81 71 GLY A C 1
ATOM 550 O O . GLY A 1 71 ? 7.838 -6.446 -6.393 1.00 85.81 71 GLY A O 1
ATOM 551 N N . LEU A 1 72 ? 9.740 -7.548 -5.922 1.00 86.25 72 LEU A N 1
ATOM 552 C CA . LEU A 1 72 ? 10.631 -6.661 -6.678 1.00 86.25 72 LEU A CA 1
ATOM 553 C C . LEU A 1 72 ? 10.289 -6.628 -8.172 1.00 86.25 72 LEU A C 1
ATOM 555 O O . LEU A 1 72 ? 10.280 -5.556 -8.772 1.00 86.25 72 LEU A O 1
ATOM 559 N N . ALA A 1 73 ? 9.988 -7.783 -8.770 1.00 88.12 73 ALA A N 1
ATOM 560 C CA . ALA A 1 73 ? 9.622 -7.881 -10.182 1.00 88.12 73 ALA A CA 1
ATOM 561 C C . ALA A 1 73 ? 8.220 -7.326 -10.483 1.00 88.12 73 ALA A C 1
ATOM 563 O O . ALA A 1 73 ? 7.964 -6.883 -11.601 1.00 88.12 73 ALA A O 1
ATOM 564 N N . ALA A 1 74 ? 7.307 -7.380 -9.510 1.00 89.06 74 ALA A N 1
ATOM 565 C CA . ALA A 1 74 ? 5.928 -6.928 -9.668 1.00 89.06 74 ALA A CA 1
ATOM 566 C C . ALA A 1 74 ? 5.718 -5.448 -9.320 1.00 89.06 74 ALA A C 1
ATOM 568 O O . ALA A 1 74 ? 4.705 -4.874 -9.728 1.00 89.06 74 ALA A O 1
ATOM 569 N N . TRP A 1 75 ? 6.616 -4.838 -8.539 1.00 91.44 75 TRP A N 1
ATOM 570 C CA . TRP A 1 75 ? 6.441 -3.458 -8.101 1.00 91.44 75 TRP A CA 1
ATOM 571 C C . TRP A 1 75 ? 6.428 -2.483 -9.279 1.00 91.44 75 TRP A C 1
ATOM 573 O O . TRP A 1 75 ? 7.239 -2.542 -10.202 1.00 91.44 75 TRP A O 1
ATOM 583 N N . GLU A 1 76 ? 5.513 -1.527 -9.185 1.00 92.00 76 GLU A N 1
ATOM 584 C CA . GLU A 1 76 ? 5.411 -0.373 -10.063 1.00 92.00 76 GLU A CA 1
ATOM 585 C C . GLU A 1 76 ? 5.196 0.861 -9.182 1.00 92.00 76 GLU A C 1
ATOM 587 O O . GLU A 1 76 ? 4.592 0.766 -8.108 1.00 92.00 76 GLU A O 1
ATOM 592 N N . ALA A 1 77 ? 5.650 2.029 -9.644 1.00 91.56 77 ALA A N 1
ATOM 593 C CA . ALA A 1 77 ? 5.365 3.284 -8.956 1.00 91.56 77 ALA A CA 1
ATOM 594 C C . ALA A 1 77 ? 3.842 3.491 -8.807 1.00 91.56 77 ALA A C 1
ATOM 596 O O . ALA A 1 77 ? 3.090 3.088 -9.708 1.00 91.56 77 ALA A O 1
ATOM 597 N N . PRO A 1 78 ? 3.374 4.130 -7.712 1.00 92.50 78 PRO A N 1
ATOM 598 C CA . PRO A 1 78 ? 1.965 4.456 -7.542 1.00 92.50 78 PRO A CA 1
ATOM 599 C C . PRO A 1 78 ? 1.409 5.142 -8.786 1.00 92.50 78 PRO A C 1
ATOM 601 O O . PRO A 1 78 ? 1.986 6.102 -9.298 1.00 92.50 78 PRO A O 1
ATOM 604 N N . ARG A 1 79 ? 0.296 4.628 -9.305 1.00 91.31 79 ARG A N 1
ATOM 605 C CA . ARG A 1 79 ? -0.269 5.117 -10.562 1.00 91.31 79 ARG A CA 1
ATOM 606 C C . ARG A 1 79 ? -1.773 5.003 -10.598 1.00 91.31 79 ARG A C 1
ATOM 608 O O . ARG A 1 79 ? -2.377 4.130 -9.977 1.00 91.31 79 ARG A O 1
ATOM 615 N N . ARG A 1 80 ? -2.375 5.846 -11.426 1.00 89.62 80 ARG A N 1
ATOM 616 C CA . ARG A 1 80 ? -3.785 5.750 -11.786 1.00 89.62 80 ARG A CA 1
ATOM 617 C C . ARG A 1 80 ? -3.941 4.923 -13.058 1.00 89.62 80 ARG A C 1
ATOM 619 O O . ARG A 1 80 ? -3.248 5.165 -14.043 1.00 89.62 80 ARG A O 1
ATOM 626 N N . ASP A 1 81 ? -4.875 3.980 -13.057 1.00 87.00 81 ASP A N 1
ATOM 627 C CA . ASP A 1 81 ? -5.381 3.348 -14.276 1.00 87.00 81 ASP A CA 1
ATOM 628 C C . ASP A 1 81 ? -6.909 3.413 -14.361 1.00 87.00 81 ASP A C 1
ATOM 630 O O . ASP A 1 81 ? -7.573 4.054 -13.544 1.00 87.00 81 ASP A O 1
ATOM 634 N N . ALA A 1 82 ? -7.476 2.777 -15.389 1.00 86.12 82 ALA A N 1
ATOM 635 C CA . ALA A 1 82 ? -8.917 2.762 -15.629 1.00 86.12 82 ALA A CA 1
ATOM 636 C C . ALA A 1 82 ? -9.736 2.168 -14.464 1.00 86.12 82 ALA A C 1
ATOM 638 O O . ALA A 1 82 ? -10.932 2.433 -14.369 1.00 86.12 82 ALA A O 1
ATOM 639 N N . ARG A 1 83 ? -9.118 1.367 -13.587 1.00 85.94 83 ARG A N 1
ATOM 640 C CA . ARG A 1 83 ? -9.765 0.749 -12.423 1.00 85.94 83 ARG A CA 1
ATOM 641 C C . ARG A 1 83 ? -9.647 1.610 -11.167 1.00 85.94 83 ARG A C 1
ATOM 643 O O . ARG A 1 83 ? -10.479 1.466 -10.273 1.00 85.94 83 ARG A O 1
ATOM 650 N N . GLY A 1 84 ? -8.655 2.497 -11.092 1.00 90.00 84 GLY A N 1
ATOM 651 C CA . GLY A 1 84 ? -8.459 3.379 -9.945 1.00 90.00 84 GLY A CA 1
ATOM 652 C C . GLY A 1 84 ? -6.998 3.674 -9.629 1.00 90.00 84 GLY A C 1
ATOM 653 O O . GLY A 1 84 ? -6.143 3.642 -10.513 1.00 90.00 84 GLY A O 1
ATOM 654 N N . LEU A 1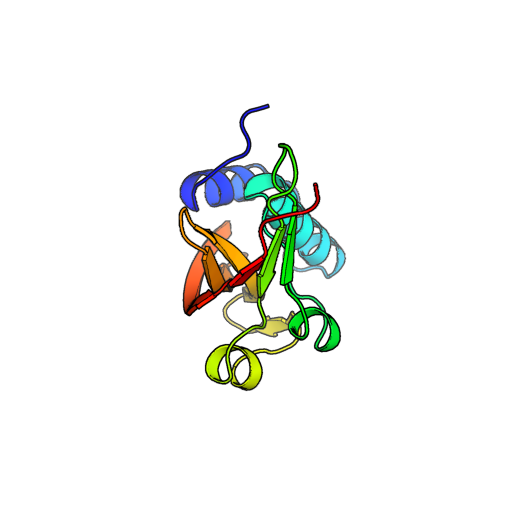 85 ? -6.726 3.985 -8.360 1.00 91.62 85 LEU A N 1
ATOM 655 C CA . LEU A 1 85 ? -5.364 4.158 -7.859 1.00 91.62 85 LEU A CA 1
ATOM 656 C C . LEU A 1 85 ? -4.779 2.796 -7.486 1.00 91.62 85 LEU A C 1
ATOM 658 O O . LEU A 1 85 ? -5.378 2.070 -6.694 1.00 91.62 85 LEU A O 1
ATOM 662 N N . VAL A 1 86 ? -3.603 2.488 -8.022 1.00 93.62 86 VAL A N 1
ATOM 663 C CA . VAL A 1 86 ? -2.809 1.309 -7.680 1.00 93.62 86 VAL A CA 1
ATOM 664 C C . VAL A 1 86 ? -1.550 1.760 -6.953 1.00 93.62 86 VAL A C 1
ATOM 666 O O . VAL A 1 86 ? -0.826 2.618 -7.456 1.00 93.62 86 VAL A O 1
ATOM 669 N N . PHE A 1 87 ? -1.276 1.175 -5.792 1.00 93.44 87 PHE A N 1
ATOM 670 C CA . PHE A 1 87 ? -0.027 1.366 -5.053 1.00 93.44 87 PHE A CA 1
ATOM 671 C C . PHE A 1 87 ? 0.325 0.104 -4.265 1.00 93.44 87 PHE A C 1
ATOM 673 O O . PHE A 1 87 ? -0.473 -0.832 -4.179 1.00 93.44 87 PHE A O 1
ATOM 680 N N . TYR A 1 88 ? 1.527 0.079 -3.698 1.00 92.19 88 TYR A N 1
ATOM 681 C CA . TYR A 1 88 ? 2.037 -1.055 -2.936 1.00 92.19 88 TYR A CA 1
ATOM 682 C C . TYR A 1 88 ? 2.302 -0.655 -1.489 1.00 92.19 88 TYR A C 1
ATOM 684 O O . TYR A 1 88 ? 2.708 0.475 -1.216 1.00 92.19 88 TYR A O 1
ATOM 692 N N . ALA A 1 89 ? 2.072 -1.576 -0.563 1.00 88.81 89 ALA A N 1
ATOM 693 C CA . ALA A 1 89 ? 2.307 -1.368 0.859 1.00 88.81 89 ALA A CA 1
ATOM 694 C C . ALA A 1 89 ? 2.722 -2.679 1.529 1.00 88.81 89 ALA A C 1
ATOM 696 O O . ALA A 1 89 ? 2.521 -3.756 0.968 1.00 88.81 89 ALA A O 1
ATOM 697 N N . ASN A 1 90 ? 3.253 -2.581 2.744 1.00 83.94 90 ASN A N 1
ATOM 698 C CA . ASN A 1 90 ? 3.533 -3.757 3.567 1.00 83.94 90 ASN A CA 1
ATOM 699 C C . ASN A 1 90 ? 2.478 -3.899 4.637 1.00 83.94 90 ASN A C 1
ATOM 701 O O . ASN A 1 90 ? 2.404 -3.050 5.521 1.00 83.94 90 ASN A O 1
ATOM 705 N N . LEU A 1 91 ? 1.697 -4.967 4.568 1.00 80.62 91 LEU A N 1
ATOM 706 C CA . LEU A 1 91 ? 0.695 -5.267 5.571 1.00 80.62 91 LEU A CA 1
ATOM 707 C C . LEU A 1 91 ? 1.309 -6.130 6.672 1.00 80.62 91 LEU A C 1
ATOM 709 O O . LEU A 1 91 ? 1.741 -7.250 6.410 1.00 80.62 91 LEU A O 1
ATOM 713 N N . GLU A 1 92 ? 1.347 -5.609 7.897 1.00 75.25 92 GLU A N 1
ATOM 714 C CA . GLU A 1 92 ? 1.919 -6.322 9.039 1.00 75.25 92 GLU A CA 1
ATOM 715 C C . GLU A 1 92 ? 1.147 -7.609 9.365 1.00 75.25 92 GLU A C 1
ATOM 717 O O . GLU A 1 92 ? -0.085 -7.673 9.309 1.00 75.25 92 GLU A O 1
ATOM 722 N N . ARG A 1 93 ? 1.900 -8.641 9.755 1.00 72.62 93 ARG A N 1
ATOM 723 C CA . ARG A 1 93 ? 1.408 -9.924 10.247 1.00 72.62 93 ARG A CA 1
ATOM 724 C C . ARG A 1 93 ? 2.094 -10.313 11.557 1.00 72.62 93 ARG A C 1
ATOM 726 O O . ARG A 1 93 ? 3.187 -9.830 11.863 1.00 72.62 93 ARG A O 1
ATOM 733 N N . PRO A 1 94 ? 1.499 -11.234 12.339 1.00 72.69 94 PRO A N 1
ATOM 734 C CA . PRO A 1 94 ? 2.111 -11.708 13.580 1.00 72.69 94 PRO A CA 1
ATOM 735 C C . PRO A 1 94 ? 3.560 -12.193 13.415 1.00 72.69 94 PRO A C 1
ATOM 737 O O . PRO A 1 94 ? 4.381 -11.970 14.303 1.00 72.69 94 PRO A O 1
ATOM 740 N N . ASP A 1 95 ? 3.877 -12.790 12.269 1.00 69.00 95 ASP A N 1
ATOM 741 C CA . ASP A 1 95 ? 5.136 -13.448 11.917 1.00 69.00 95 ASP A CA 1
ATOM 742 C C . ASP A 1 95 ? 5.949 -12.736 10.820 1.00 69.00 95 ASP A C 1
ATOM 744 O O . ASP A 1 95 ? 7.031 -13.201 10.481 1.00 69.00 95 ASP A O 1
ATOM 748 N N . GLY A 1 96 ? 5.476 -11.611 10.277 1.00 75.75 96 GLY A N 1
ATOM 749 C CA . GLY A 1 96 ? 6.109 -10.994 9.110 1.00 75.75 96 GLY A CA 1
ATOM 750 C C . GLY A 1 96 ? 5.378 -9.749 8.608 1.00 75.75 96 GLY A C 1
ATOM 751 O O . GLY A 1 96 ? 4.633 -9.109 9.350 1.00 75.75 96 GLY A O 1
ATOM 752 N N . ALA A 1 97 ? 5.561 -9.420 7.334 1.00 78.75 97 ALA A N 1
ATOM 753 C CA . ALA A 1 97 ? 4.594 -8.654 6.560 1.00 78.75 97 ALA A CA 1
ATOM 754 C C . ALA A 1 97 ? 4.386 -9.292 5.196 1.00 78.75 97 ALA A C 1
ATOM 756 O O . ALA A 1 97 ? 5.267 -9.947 4.640 1.00 78.75 97 ALA A O 1
ATOM 757 N N . ASP A 1 98 ? 3.213 -9.024 4.647 1.00 84.12 98 ASP A N 1
ATOM 758 C CA . ASP A 1 98 ? 2.931 -9.288 3.252 1.00 84.12 98 ASP A CA 1
ATOM 759 C C . ASP A 1 98 ? 3.205 -8.017 2.444 1.00 84.12 98 ASP A C 1
ATOM 761 O O . ASP A 1 98 ? 2.734 -6.928 2.785 1.00 84.12 98 ASP A O 1
ATOM 765 N N . PHE A 1 99 ? 3.932 -8.157 1.341 1.00 86.75 99 PHE A N 1
ATOM 766 C CA . PHE A 1 99 ? 4.012 -7.131 0.315 1.00 86.75 99 PHE A CA 1
ATOM 767 C C . PHE A 1 99 ? 2.746 -7.213 -0.537 1.00 86.75 99 PHE A C 1
ATOM 769 O O . PHE A 1 99 ? 2.488 -8.216 -1.213 1.00 86.75 99 PHE A O 1
ATOM 776 N N . VAL A 1 100 ? 1.923 -6.168 -0.485 1.00 89.00 100 VAL A N 1
ATOM 777 C CA . VAL A 1 100 ? 0.596 -6.168 -1.098 1.00 89.00 100 VAL A CA 1
ATOM 778 C C . VAL A 1 100 ? 0.450 -5.092 -2.159 1.00 89.00 100 VAL A C 1
ATOM 780 O O . VAL A 1 100 ? 0.958 -3.979 -2.026 1.00 89.00 100 VAL A O 1
ATOM 783 N N . ARG A 1 101 ? -0.324 -5.414 -3.195 1.00 92.81 101 ARG A N 1
ATOM 784 C CA . ARG A 1 101 ? -0.874 -4.450 -4.143 1.00 92.81 101 ARG A CA 1
ATOM 785 C C . ARG A 1 101 ? -2.247 -4.011 -3.656 1.00 92.81 101 ARG A C 1
ATOM 787 O O . ARG A 1 101 ? -3.130 -4.844 -3.450 1.00 92.81 101 ARG A O 1
ATOM 794 N N . MET A 1 102 ? -2.442 -2.708 -3.517 1.00 92.31 102 MET A N 1
ATOM 795 C CA . MET A 1 102 ? -3.728 -2.102 -3.197 1.00 92.31 102 MET A CA 1
ATOM 796 C C . MET A 1 102 ? -4.308 -1.423 -4.432 1.00 92.31 102 MET A C 1
ATOM 798 O O . MET A 1 102 ? -3.614 -0.692 -5.137 1.00 92.31 102 MET A O 1
ATOM 802 N N . LEU A 1 103 ? -5.594 -1.661 -4.680 1.00 92.69 103 LEU A N 1
ATOM 803 C CA . LEU A 1 103 ? -6.384 -0.975 -5.696 1.00 92.69 103 LEU A CA 1
ATOM 804 C C . LEU A 1 103 ? -7.535 -0.247 -5.015 1.00 92.69 103 LEU A C 1
ATOM 806 O O . LEU A 1 103 ? -8.382 -0.880 -4.383 1.00 92.69 103 LEU A O 1
ATOM 810 N N . VAL A 1 104 ? -7.603 1.066 -5.203 1.00 90.56 104 VAL A N 1
ATOM 811 C CA . VAL A 1 104 ? -8.708 1.888 -4.715 1.00 90.56 104 VAL A CA 1
ATOM 812 C C . VAL A 1 104 ? -9.572 2.326 -5.877 1.00 90.56 104 VAL A C 1
ATOM 814 O O . VAL A 1 104 ? -9.137 3.109 -6.719 1.00 90.56 104 VAL A O 1
ATOM 817 N N . ALA A 1 105 ? -10.812 1.841 -5.895 1.00 90.06 105 ALA A N 1
ATOM 818 C CA . ALA A 1 105 ? -11.825 2.257 -6.855 1.00 90.06 105 ALA A CA 1
ATOM 819 C C . ALA A 1 105 ? -12.451 3.589 -6.391 1.00 90.06 105 ALA A C 1
ATOM 821 O O . ALA A 1 105 ? -13.175 3.593 -5.388 1.00 90.06 105 ALA A O 1
ATOM 822 N N . PRO A 1 106 ? -12.225 4.722 -7.089 1.00 84.56 106 PRO A N 1
ATOM 823 C CA . PRO A 1 106 ? -12.672 6.033 -6.610 1.00 84.56 106 PRO A CA 1
ATOM 824 C C . PRO A 1 106 ? -14.197 6.150 -6.534 1.00 84.56 106 PRO A C 1
ATOM 826 O O . PRO A 1 106 ? -14.728 6.748 -5.603 1.00 84.56 106 PRO A O 1
ATOM 829 N N . ALA A 1 107 ? -14.905 5.527 -7.484 1.00 85.12 107 ALA A N 1
ATOM 830 C CA . ALA A 1 107 ? -16.363 5.589 -7.582 1.00 85.12 107 ALA A CA 1
ATOM 831 C C . ALA A 1 107 ? -17.072 4.965 -6.371 1.00 85.12 107 ALA A C 1
ATOM 833 O O . ALA A 1 107 ? -18.092 5.472 -5.912 1.00 85.12 107 ALA A O 1
ATOM 834 N N . THR A 1 108 ? -16.533 3.863 -5.851 1.00 84.69 108 THR A N 1
ATOM 835 C CA . THR A 1 108 ? -17.121 3.107 -4.736 1.00 84.69 108 THR A CA 1
ATOM 836 C C . THR A 1 108 ? -16.402 3.345 -3.416 1.00 84.69 108 THR A C 1
ATOM 838 O O . THR A 1 108 ? -16.904 2.914 -2.376 1.00 84.69 108 THR A O 1
ATOM 841 N N . ARG A 1 109 ? -15.241 4.018 -3.438 1.00 85.94 109 ARG A N 1
ATOM 842 C CA . ARG A 1 109 ? -14.368 4.213 -2.272 1.00 85.94 109 ARG A CA 1
ATOM 843 C C . ARG A 1 109 ? -14.079 2.884 -1.572 1.00 85.94 109 ARG A C 1
ATOM 845 O O . ARG A 1 109 ? -14.206 2.756 -0.357 1.00 85.94 109 ARG A O 1
ATOM 852 N N . THR A 1 110 ? -13.746 1.876 -2.373 1.00 86.62 110 THR A N 1
ATOM 853 C CA . THR A 1 110 ? -13.429 0.525 -1.903 1.00 86.62 110 THR A CA 1
ATOM 854 C C . THR A 1 110 ? -12.000 0.169 -2.244 1.00 86.62 110 THR A C 1
ATOM 856 O O . THR A 1 110 ? -11.556 0.392 -3.373 1.00 86.62 110 THR A O 1
ATOM 859 N N . ILE A 1 111 ? -11.332 -0.456 -1.286 1.00 88.06 111 ILE A N 1
ATOM 860 C CA . ILE A 1 111 ? -9.992 -0.999 -1.420 1.00 88.06 111 ILE A CA 1
ATOM 861 C C . ILE A 1 111 ? -10.083 -2.500 -1.658 1.00 88.06 111 ILE A C 1
ATOM 863 O O . ILE A 1 111 ? -10.769 -3.224 -0.936 1.00 88.06 111 ILE A O 1
ATOM 867 N N . SER A 1 112 ? -9.376 -2.950 -2.687 1.00 89.44 112 SER A N 1
ATOM 868 C CA . SER A 1 112 ? -9.048 -4.354 -2.917 1.00 89.44 112 SER A CA 1
ATOM 869 C C . SER A 1 112 ? -7.565 -4.556 -2.642 1.00 89.44 112 SER A C 1
ATOM 871 O O . SER A 1 112 ? -6.755 -3.699 -2.993 1.00 89.44 112 SER A O 1
ATOM 873 N N . VAL A 1 113 ? -7.220 -5.680 -2.021 1.00 89.44 113 VAL A N 1
ATOM 874 C CA . VAL A 1 113 ? -5.843 -6.013 -1.650 1.00 89.44 113 VAL A CA 1
ATOM 875 C C . VAL A 1 113 ? -5.481 -7.364 -2.237 1.00 89.44 113 VAL A C 1
ATOM 877 O O . VAL A 1 113 ? -6.264 -8.309 -2.162 1.00 89.44 113 VAL A O 1
ATOM 880 N N . GLU A 1 114 ? -4.290 -7.445 -2.810 1.00 91.88 114 GLU A N 1
ATOM 881 C CA . GLU A 1 114 ? -3.704 -8.668 -3.338 1.00 91.88 114 GLU A CA 1
ATOM 882 C C . GLU A 1 114 ? -2.319 -8.865 -2.737 1.00 91.88 114 GLU A C 1
ATOM 884 O O . GLU A 1 114 ? -1.478 -7.969 -2.802 1.00 91.88 114 GLU A O 1
ATOM 889 N N . VAL A 1 115 ? -2.078 -10.047 -2.173 1.00 90.00 115 VAL A N 1
ATOM 890 C CA . VAL A 1 115 ? -0.761 -10.422 -1.657 1.00 90.00 115 VAL A CA 1
ATOM 891 C C . VAL A 1 115 ? 0.145 -10.795 -2.824 1.00 90.00 115 VAL A C 1
ATOM 893 O O . VAL A 1 115 ? -0.090 -11.771 -3.541 1.00 90.00 115 VAL A O 1
ATOM 896 N N . ILE A 1 116 ? 1.183 -9.991 -3.019 1.00 90.12 116 ILE A N 1
ATOM 897 C CA . ILE A 1 116 ? 2.190 -10.181 -4.057 1.00 90.12 116 ILE A CA 1
ATOM 898 C C . ILE A 1 116 ? 3.366 -10.973 -3.513 1.00 90.12 116 ILE A C 1
ATOM 900 O O . ILE A 1 116 ? 3.954 -11.740 -4.260 1.00 90.12 116 ILE A O 1
ATOM 904 N N . ASP A 1 117 ? 3.696 -10.828 -2.240 1.00 85.44 117 ASP A N 1
ATOM 905 C CA . ASP A 1 117 ? 4.750 -11.612 -1.614 1.00 85.44 117 ASP A CA 1
ATOM 906 C C . ASP A 1 117 ? 4.437 -11.783 -0.128 1.00 85.44 117 ASP A C 1
ATOM 908 O O . ASP A 1 117 ? 4.026 -10.812 0.507 1.00 85.44 117 ASP A O 1
ATOM 912 N N . ASP A 1 118 ? 4.555 -12.994 0.418 1.00 84.25 118 ASP A N 1
ATOM 913 C CA . ASP A 1 118 ? 4.067 -13.322 1.762 1.00 84.25 118 ASP A CA 1
ATOM 914 C C . ASP A 1 118 ? 5.177 -13.557 2.793 1.00 84.25 118 ASP A C 1
ATOM 916 O O . ASP A 1 118 ? 6.248 -14.071 2.489 1.00 84.25 118 ASP A O 1
ATOM 920 N N . GLY A 1 119 ? 4.902 -13.184 4.048 1.00 66.31 119 GLY A N 1
ATOM 921 C CA . GLY A 1 119 ? 5.717 -13.603 5.196 1.00 66.31 119 GLY A CA 1
ATOM 922 C C . GLY A 1 119 ? 7.154 -13.064 5.236 1.00 66.31 119 GLY A C 1
ATOM 923 O O . GLY A 1 119 ? 8.033 -13.706 5.809 1.00 66.31 119 GLY A O 1
ATOM 924 N N . TRP A 1 120 ? 7.411 -11.888 4.667 1.00 66.94 120 TRP A N 1
ATOM 925 C CA . TRP A 1 120 ? 8.748 -11.297 4.629 1.00 66.94 120 TRP A CA 1
ATOM 926 C C . TRP A 1 120 ? 9.043 -10.553 5.922 1.00 66.94 120 TRP A C 1
ATOM 928 O O . TRP A 1 120 ? 8.434 -9.519 6.158 1.00 66.94 120 TRP A O 1
ATOM 938 N N . PHE A 1 121 ? 9.966 -11.071 6.737 1.00 65.75 121 PHE A N 1
ATOM 939 C CA . PHE A 1 121 ? 10.900 -10.340 7.608 1.00 65.75 121 PHE A CA 1
ATOM 940 C C . PHE A 1 121 ? 11.898 -11.334 8.211 1.00 65.75 121 PHE A C 1
ATOM 942 O O . PHE A 1 121 ? 11.517 -12.416 8.651 1.00 65.75 121 PHE A O 1
ATOM 949 N N . GLU A 1 122 ? 13.165 -10.944 8.313 1.00 56.94 122 GLU A N 1
ATOM 950 C CA . GLU A 1 122 ? 14.084 -11.558 9.264 1.00 56.94 122 GLU A CA 1
ATOM 951 C C . GLU A 1 122 ? 13.903 -10.871 10.628 1.00 56.94 122 GLU A C 1
ATOM 953 O O . GLU A 1 122 ? 13.863 -9.641 10.745 1.00 56.94 122 GLU A O 1
ATOM 958 N N . ILE A 1 123 ? 13.760 -11.672 11.686 1.00 56.25 123 ILE A N 1
ATOM 959 C CA . ILE A 1 123 ? 13.769 -11.164 13.060 1.00 56.25 123 ILE A CA 1
ATOM 960 C C . ILE A 1 123 ? 15.234 -11.021 13.471 1.00 56.25 123 ILE A C 1
ATOM 962 O O . ILE A 1 123 ? 15.867 -11.989 13.891 1.00 56.25 123 ILE A O 1
ATOM 966 N N . ALA A 1 124 ? 15.771 -9.811 13.363 1.00 54.50 124 ALA A N 1
ATOM 967 C CA . ALA A 1 124 ? 17.080 -9.476 13.901 1.00 54.50 124 ALA A CA 1
ATOM 968 C C . ALA A 1 124 ? 16.904 -9.014 15.357 1.00 54.50 124 ALA A C 1
ATOM 970 O O . ALA A 1 124 ? 16.829 -7.822 15.639 1.00 54.50 124 ALA A O 1
ATOM 971 N N . ALA A 1 125 ? 16.774 -9.948 16.300 1.00 55.41 125 ALA A N 1
ATOM 972 C CA . ALA A 1 125 ? 16.740 -9.609 17.725 1.00 55.41 125 ALA A CA 1
ATOM 973 C C . ALA A 1 125 ? 18.103 -9.876 18.380 1.00 55.41 125 ALA A C 1
ATOM 975 O O . ALA A 1 125 ? 18.493 -11.037 18.495 1.00 55.41 125 ALA A O 1
ATOM 976 N N . TYR A 1 126 ? 18.805 -8.810 18.788 1.00 44.91 126 TYR A N 1
ATOM 977 C CA . TYR A 1 126 ? 19.338 -8.560 20.145 1.00 44.91 126 TYR A CA 1
ATOM 978 C C . TYR A 1 126 ? 20.193 -7.280 20.108 1.00 44.91 126 TYR A C 1
ATOM 980 O O . TYR A 1 126 ? 21.173 -7.225 19.364 1.00 44.91 126 TYR A O 1
ATOM 988 N N . LEU A 1 127 ? 19.870 -6.268 20.910 1.00 46.03 127 LEU A N 1
ATOM 989 C CA . LEU A 1 127 ? 20.713 -5.084 21.099 1.00 46.03 127 LEU A CA 1
ATOM 990 C C . LEU A 1 127 ? 20.979 -4.758 22.581 1.00 46.03 127 LEU A C 1
ATOM 992 O O . LEU A 1 127 ? 21.143 -3.593 22.890 1.00 46.03 127 LEU A O 1
ATOM 996 N N . GLY A 1 128 ? 21.091 -5.780 23.441 1.00 46.81 128 GLY A N 1
ATOM 997 C CA . GLY A 1 128 ? 21.857 -5.793 24.699 1.00 46.81 128 GLY A CA 1
ATOM 998 C C . GLY A 1 128 ? 21.523 -4.740 25.752 1.00 46.81 128 GLY A C 1
ATOM 999 O O . GLY A 1 128 ? 22.044 -3.610 25.616 1.00 46.81 128 GLY A O 1
#